Protein AF-A0A3D2FSU0-F1 (afdb_monomer_lite)

Secondary structure (DSSP, 8-state):
--HHHHHHHHHHHSEETTEE---GGG-S-SEEEE-TTTT-HHHHHHHHHHHHHHHHTT--EEEE--S---

Structure (mmCIF, N/CA/C/O backbone):
data_AF-A0A3D2FSU0-F1
#
_entry.id   AF-A0A3D2FSU0-F1
#
loop_
_atom_site.group_PDB
_atom_site.id
_atom_site.type_symbol
_atom_site.label_atom_id
_atom_site.label_alt_id
_atom_site.label_comp_id
_atom_site.label_asym_id
_atom_site.label_entity_id
_atom_site.label_seq_id
_atom_site.pdbx_PDB_ins_code
_atom_site.Cartn_x
_atom_site.Cartn_y
_atom_site.Cartn_z
_atom_site.occupancy
_atom_site.B_iso_or_equiv
_atom_site.auth_seq_id
_atom_site.auth_comp_id
_atom_site.auth_asym_id
_atom_site.auth_atom_id
_atom_site.pdbx_PDB_model_num
ATOM 1 N N . ILE A 1 1 ? 17.723 -8.775 -19.352 1.00 76.50 1 ILE A N 1
ATOM 2 C CA . ILE A 1 1 ? 16.849 -7.634 -18.981 1.00 76.50 1 ILE A CA 1
ATOM 3 C C . ILE A 1 1 ? 17.568 -6.859 -17.892 1.00 76.50 1 ILE A C 1
ATOM 5 O O . ILE A 1 1 ? 17.957 -7.472 -16.909 1.00 76.50 1 ILE A O 1
ATOM 9 N N . GLY A 1 2 ? 17.810 -5.560 -18.069 1.00 89.44 2 GLY A N 1
ATOM 10 C CA . GLY A 1 2 ? 18.336 -4.750 -16.969 1.00 89.44 2 GLY A CA 1
ATOM 11 C C . GLY A 1 2 ? 17.217 -4.483 -15.965 1.00 89.44 2 GLY A C 1
ATOM 12 O O . GLY A 1 2 ? 16.403 -3.598 -16.201 1.00 89.44 2 GLY A O 1
ATOM 13 N N . VAL A 1 3 ? 17.135 -5.278 -14.900 1.00 90.06 3 VAL A N 1
ATOM 14 C CA . VAL A 1 3 ? 16.045 -5.184 -13.911 1.00 90.06 3 VAL A CA 1
ATOM 15 C C . VAL A 1 3 ? 16.085 -3.832 -13.193 1.00 90.06 3 VAL A C 1
ATOM 17 O O . VAL A 1 3 ? 15.067 -3.160 -13.101 1.00 90.06 3 VAL A O 1
ATOM 20 N N . SER A 1 4 ? 17.272 -3.354 -12.811 1.00 91.88 4 SER A N 1
ATOM 21 C CA . SER A 1 4 ? 17.425 -2.061 -12.127 1.00 91.88 4 SER A CA 1
ATOM 22 C C . SER A 1 4 ? 17.036 -0.859 -12.996 1.00 91.88 4 SER A C 1
ATOM 24 O O . SER A 1 4 ? 16.434 0.085 -12.498 1.00 91.88 4 SER A O 1
ATOM 26 N N . ARG A 1 5 ? 17.312 -0.896 -14.311 1.00 95.12 5 ARG A N 1
ATOM 27 C CA . ARG A 1 5 ? 16.893 0.183 -15.233 1.00 95.12 5 ARG A CA 1
ATOM 28 C C . ARG A 1 5 ? 15.386 0.180 -15.512 1.00 95.12 5 ARG A C 1
ATOM 30 O O . ARG A 1 5 ? 14.864 1.183 -15.980 1.00 95.12 5 ARG A O 1
ATOM 37 N N . LEU A 1 6 ? 14.700 -0.939 -15.261 1.00 95.31 6 LEU A N 1
ATOM 38 C CA . LEU A 1 6 ? 13.264 -1.064 -15.509 1.00 95.31 6 LEU A CA 1
ATOM 39 C C . LEU A 1 6 ? 12.471 -0.124 -14.599 1.00 95.31 6 LEU A C 1
ATOM 41 O O . LEU A 1 6 ? 11.548 0.525 -15.068 1.00 95.31 6 LEU A O 1
ATOM 45 N N . VAL A 1 7 ? 12.872 -0.015 -13.330 1.00 95.88 7 VAL A N 1
ATOM 46 C CA . VAL A 1 7 ? 12.227 0.855 -12.336 1.00 95.88 7 VAL A CA 1
ATOM 47 C C . VAL A 1 7 ? 12.220 2.308 -12.820 1.00 95.88 7 VAL A C 1
ATOM 49 O O . VAL A 1 7 ? 11.165 2.932 -12.867 1.00 95.88 7 VAL A O 1
ATOM 52 N N . GLY A 1 8 ? 13.375 2.813 -13.270 1.00 97.12 8 GLY A N 1
ATOM 53 C CA . GLY A 1 8 ? 13.489 4.165 -13.826 1.00 97.12 8 GLY A CA 1
ATOM 54 C C . GLY A 1 8 ? 12.635 4.368 -15.078 1.00 97.12 8 GLY A C 1
ATOM 55 O O . GLY A 1 8 ? 11.914 5.355 -15.164 1.00 97.12 8 GLY A O 1
ATOM 56 N N . GLY A 1 9 ? 12.647 3.406 -16.007 1.00 97.81 9 GLY A N 1
ATOM 57 C CA . GLY A 1 9 ? 11.827 3.484 -17.221 1.00 97.81 9 GLY A CA 1
ATOM 58 C C . GLY A 1 9 ? 10.317 3.431 -16.955 1.00 97.81 9 GLY A C 1
ATOM 59 O O . GLY A 1 9 ? 9.552 4.084 -17.656 1.00 97.81 9 GLY A O 1
ATOM 60 N N . ILE A 1 10 ? 9.874 2.688 -15.934 1.00 97.75 10 ILE A N 1
ATOM 61 C CA . ILE A 1 10 ? 8.464 2.662 -15.518 1.00 97.75 10 ILE A CA 1
ATOM 62 C C . ILE A 1 10 ? 8.047 4.029 -14.980 1.00 97.75 10 ILE A C 1
ATOM 64 O O . ILE A 1 10 ? 7.001 4.527 -15.387 1.00 97.75 10 ILE A O 1
ATOM 68 N N . ILE A 1 11 ? 8.870 4.638 -14.120 1.00 98.12 11 ILE A N 1
ATOM 69 C CA . ILE A 1 11 ? 8.613 5.975 -13.567 1.00 98.12 11 ILE A CA 1
ATOM 70 C C . ILE A 1 11 ? 8.568 7.019 -14.689 1.00 98.12 11 ILE A C 1
ATOM 72 O O . ILE A 1 11 ? 7.617 7.789 -14.775 1.00 98.12 11 ILE A O 1
ATOM 76 N N . GLU A 1 12 ? 9.550 7.013 -15.593 1.00 98.06 12 GLU A N 1
ATOM 77 C CA . GLU A 1 12 ? 9.601 7.936 -16.734 1.00 98.06 12 GLU A CA 1
ATOM 78 C C . GLU A 1 12 ? 8.348 7.829 -17.617 1.00 98.06 12 GLU A C 1
ATOM 80 O O . GLU A 1 12 ? 7.817 8.843 -18.059 1.00 98.06 12 GLU A O 1
ATOM 85 N N . ALA A 1 13 ? 7.826 6.618 -17.823 1.00 98.00 13 ALA A N 1
ATOM 86 C CA . ALA 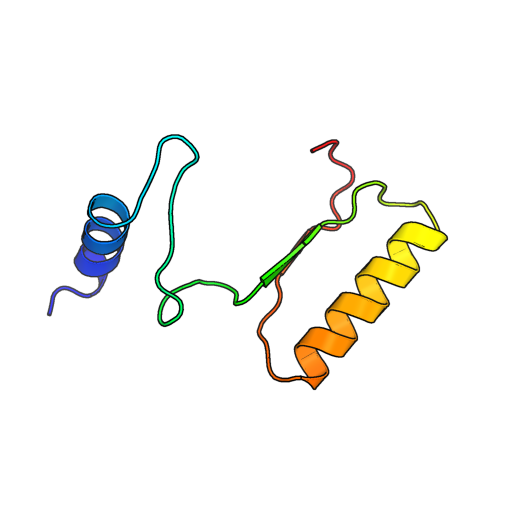A 1 13 ? 6.622 6.395 -18.620 1.00 98.00 13 ALA A CA 1
ATOM 87 C C . ALA A 1 13 ? 5.300 6.593 -17.851 1.00 98.00 13 ALA A C 1
ATOM 89 O O . ALA A 1 13 ? 4.257 6.746 -18.484 1.00 98.00 13 ALA A O 1
ATOM 90 N N . SER A 1 14 ? 5.319 6.548 -16.514 1.00 97.94 14 SER A N 1
ATOM 91 C CA . SER A 1 14 ? 4.121 6.493 -15.660 1.00 97.94 14 SER A CA 1
ATOM 92 C C . SER A 1 14 ? 4.240 7.484 -14.498 1.00 97.94 14 SER A C 1
ATOM 94 O O . SER A 1 14 ? 4.463 7.104 -13.347 1.00 97.94 14 SER A O 1
ATOM 96 N N . HIS A 1 15 ? 4.111 8.773 -14.803 1.00 98.56 15 HIS A N 1
ATOM 97 C CA . HIS A 1 15 ? 4.119 9.857 -13.822 1.00 98.56 15 HIS A CA 1
ATOM 98 C C . HIS A 1 15 ? 3.199 11.002 -14.259 1.00 98.56 15 HIS A C 1
ATOM 100 O O . HIS A 1 15 ? 2.835 11.109 -15.432 1.00 98.56 15 HIS A O 1
ATOM 106 N N . ASP A 1 16 ? 2.845 11.859 -13.310 1.00 98.25 16 ASP A N 1
ATOM 107 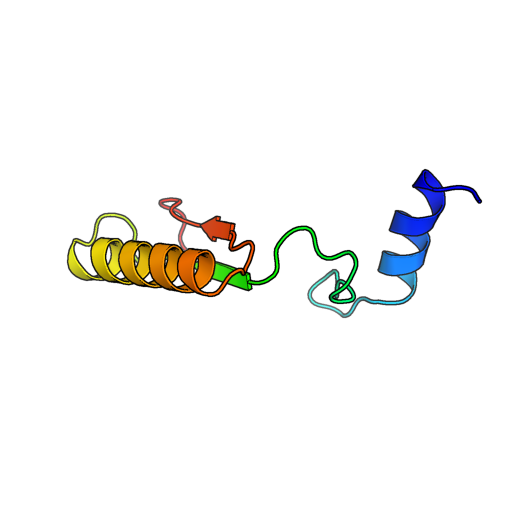C CA . ASP A 1 16 ? 2.187 13.143 -13.540 1.00 98.25 16 ASP A CA 1
ATOM 108 C C . ASP A 1 16 ? 2.845 14.242 -12.683 1.00 98.25 16 ASP A C 1
ATOM 110 O O . ASP A 1 16 ? 3.875 14.021 -12.041 1.00 98.25 16 ASP A O 1
ATOM 114 N N . ASP A 1 17 ? 2.248 15.436 -12.654 1.00 98.44 17 ASP A N 1
ATOM 115 C CA . ASP A 1 17 ? 2.751 16.574 -11.871 1.00 98.44 17 ASP A CA 1
ATOM 116 C C . ASP A 1 17 ? 2.780 16.316 -10.349 1.00 98.44 17 ASP A C 1
ATOM 118 O O . ASP A 1 17 ? 3.385 17.085 -9.600 1.00 98.44 17 ASP A O 1
ATOM 122 N N . ARG A 1 18 ? 2.113 15.260 -9.865 1.00 97.12 18 ARG A N 1
ATOM 123 C CA . ARG A 1 18 ? 2.022 14.884 -8.447 1.00 97.12 18 ARG A CA 1
ATOM 124 C C . ARG A 1 18 ? 2.966 13.742 -8.073 1.00 97.12 18 ARG A C 1
ATOM 126 O O . ARG A 1 18 ? 3.102 13.455 -6.884 1.00 97.12 18 ARG A O 1
ATOM 133 N N . GLY A 1 19 ? 3.641 13.123 -9.041 1.00 98.06 19 GLY A N 1
ATOM 134 C CA . GLY A 1 19 ? 4.676 12.121 -8.807 1.00 98.06 19 GLY A CA 1
ATOM 135 C C . GLY A 1 19 ? 4.480 10.834 -9.605 1.00 98.06 19 GLY A C 1
ATOM 136 O O . GLY A 1 19 ? 4.031 10.840 -10.747 1.00 98.06 19 GLY A O 1
ATOM 137 N N . ILE A 1 20 ? 4.895 9.716 -9.009 1.00 98.44 20 ILE A N 1
ATOM 138 C CA . ILE A 1 20 ? 4.931 8.402 -9.663 1.00 98.44 20 ILE A CA 1
ATOM 139 C C . ILE A 1 20 ? 3.530 7.783 -9.696 1.00 98.44 20 ILE A C 1
ATOM 141 O O . ILE A 1 20 ? 2.854 7.720 -8.670 1.00 98.44 20 ILE A O 1
ATOM 145 N N . ILE A 1 21 ? 3.145 7.217 -10.840 1.00 98.19 21 ILE A N 1
ATOM 146 C CA . ILE A 1 21 ? 1.950 6.384 -10.999 1.00 98.19 21 ILE A CA 1
ATOM 147 C C . ILE A 1 21 ? 2.405 4.944 -11.244 1.00 98.19 21 ILE A C 1
ATOM 149 O O . ILE A 1 21 ? 2.671 4.536 -12.374 1.00 98.19 21 ILE A O 1
ATOM 153 N N . TRP A 1 22 ? 2.516 4.147 -10.181 1.00 98.00 22 TRP A N 1
ATOM 154 C CA . TRP A 1 22 ? 2.926 2.749 -10.317 1.00 98.00 22 TRP A CA 1
ATOM 155 C C . TRP A 1 22 ? 1.869 1.915 -11.058 1.00 98.00 22 TRP A C 1
ATOM 157 O O . TRP A 1 22 ? 0.702 1.904 -10.659 1.00 98.00 22 TRP A O 1
ATOM 167 N N . PRO A 1 23 ? 2.253 1.130 -12.081 1.00 97.25 23 PRO A N 1
ATOM 168 C CA . PRO A 1 23 ? 1.400 0.060 -12.577 1.00 97.25 23 PRO A CA 1
ATOM 169 C C . PRO A 1 23 ? 1.134 -0.961 -11.465 1.00 97.25 23 PRO A C 1
ATOM 171 O O . PRO A 1 23 ? 2.057 -1.348 -10.749 1.00 97.25 23 PRO A O 1
ATOM 174 N N . ARG A 1 24 ? -0.104 -1.464 -11.369 1.00 94.94 24 ARG A N 1
ATOM 175 C CA . ARG A 1 24 ? -0.544 -2.366 -10.285 1.00 94.94 24 ARG A CA 1
ATOM 176 C C . ARG A 1 24 ? 0.409 -3.538 -10.017 1.00 94.94 24 ARG A C 1
ATOM 178 O O . ARG A 1 24 ? 0.630 -3.892 -8.873 1.00 94.94 24 ARG A O 1
ATOM 185 N N . ALA A 1 25 ? 0.984 -4.133 -11.061 1.00 95.31 25 ALA A N 1
ATOM 186 C CA . ALA A 1 25 ? 1.843 -5.313 -10.938 1.00 95.31 25 ALA A CA 1
ATOM 187 C C . ALA A 1 25 ? 3.219 -5.049 -10.292 1.00 95.31 25 ALA A C 1
ATOM 189 O O . ALA A 1 25 ? 3.929 -6.001 -9.984 1.00 95.31 25 ALA A O 1
ATOM 190 N N . VAL A 1 26 ? 3.625 -3.785 -10.158 1.00 95.94 26 VAL A N 1
ATOM 191 C CA . VAL A 1 26 ? 4.946 -3.387 -9.639 1.00 95.94 26 VAL A CA 1
ATOM 192 C C . VAL A 1 26 ? 4.855 -2.314 -8.554 1.00 95.94 26 VAL A C 1
ATOM 194 O O . VAL A 1 26 ? 5.886 -1.806 -8.117 1.00 95.94 26 VAL A O 1
ATOM 197 N N . ALA A 1 27 ? 3.639 -1.939 -8.150 1.00 97.62 27 ALA A N 1
ATOM 198 C CA . ALA A 1 27 ? 3.444 -1.039 -7.029 1.00 97.62 27 ALA A CA 1
ATOM 199 C C . ALA A 1 27 ? 4.011 -1.690 -5.756 1.00 97.62 27 ALA A C 1
ATOM 201 O O . ALA A 1 27 ? 3.855 -2.898 -5.577 1.00 97.62 27 ALA A O 1
ATOM 202 N N . PRO A 1 28 ? 4.680 -0.922 -4.881 1.00 96.94 28 PRO A N 1
ATOM 203 C CA . PRO A 1 28 ? 5.251 -1.471 -3.653 1.00 96.94 28 PRO A CA 1
ATOM 204 C C . PRO A 1 28 ? 4.180 -1.917 -2.652 1.00 96.94 28 PRO A C 1
ATOM 206 O O . PRO A 1 28 ? 4.457 -2.784 -1.838 1.00 96.94 28 PRO A O 1
ATOM 209 N N . PHE A 1 29 ? 2.988 -1.322 -2.730 1.00 98.00 29 PHE A N 1
ATOM 210 C CA . PHE A 1 29 ? 1.806 -1.637 -1.933 1.00 98.00 29 PHE A CA 1
ATOM 211 C C . PHE A 1 29 ? 0.568 -1.486 -2.822 1.00 98.00 29 PHE A C 1
ATOM 213 O O . PHE A 1 29 ? 0.559 -0.655 -3.738 1.00 98.00 29 PHE A O 1
ATOM 220 N N . ASP A 1 30 ? -0.486 -2.251 -2.547 1.00 96.38 30 ASP A N 1
ATOM 221 C CA . ASP A 1 30 ? -1.735 -2.203 -3.320 1.00 96.38 30 ASP A CA 1
ATOM 222 C C . ASP A 1 30 ? -2.575 -0.957 -3.009 1.00 96.38 30 ASP A C 1
ATOM 224 O O . ASP A 1 30 ? -3.316 -0.459 -3.861 1.00 96.38 30 ASP A O 1
ATOM 228 N N . VAL A 1 31 ? -2.506 -0.488 -1.763 1.00 96.88 31 VAL A N 1
ATOM 229 C CA . VAL A 1 31 ? -3.321 0.601 -1.216 1.00 96.88 31 VAL A CA 1
ATOM 230 C C . VAL A 1 31 ? -2.612 1.225 -0.015 1.00 96.88 31 VAL A C 1
AT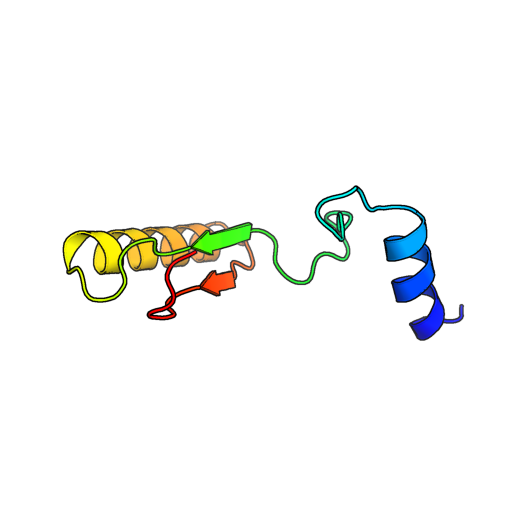OM 232 O O . VAL A 1 31 ? -1.886 0.540 0.698 1.00 96.88 31 VAL A O 1
ATOM 235 N N . ALA A 1 32 ? -2.830 2.518 0.221 1.00 97.12 32 ALA A N 1
ATOM 236 C CA . ALA A 1 32 ? -2.367 3.203 1.423 1.00 97.12 32 ALA A CA 1
ATOM 237 C C . ALA A 1 32 ? -3.563 3.605 2.295 1.00 97.12 32 ALA A C 1
ATOM 239 O O . ALA A 1 32 ? -4.504 4.239 1.813 1.00 97.12 32 ALA A O 1
ATOM 240 N N . VAL A 1 33 ? -3.517 3.244 3.574 1.00 97.69 33 VAL A N 1
ATOM 241 C CA . VAL A 1 33 ? -4.397 3.757 4.626 1.00 97.69 33 VAL A CA 1
ATOM 242 C C . VAL A 1 33 ? -3.658 4.910 5.292 1.00 97.69 33 VAL A C 1
ATOM 244 O O . VAL A 1 33 ? -2.560 4.709 5.795 1.00 97.69 33 VAL A O 1
ATOM 247 N N . VAL A 1 34 ? -4.237 6.109 5.281 1.00 96.62 34 VAL A N 1
ATOM 248 C CA . VAL A 1 34 ? -3.628 7.304 5.886 1.00 96.62 34 VAL A CA 1
ATOM 249 C C . VAL A 1 34 ? -4.510 7.774 7.031 1.00 96.62 34 VAL A C 1
ATOM 251 O O . VAL A 1 34 ? -5.666 8.146 6.807 1.00 96.62 34 VAL A O 1
ATOM 254 N N . ASN A 1 35 ? -3.977 7.754 8.253 1.00 95.31 35 ASN A N 1
ATOM 255 C CA . ASN A 1 35 ? -4.679 8.277 9.417 1.00 95.31 35 ASN A CA 1
ATOM 256 C C . ASN A 1 35 ? -4.519 9.803 9.480 1.00 95.31 35 ASN A C 1
ATOM 258 O O . ASN A 1 35 ? -3.439 10.326 9.723 1.00 95.31 35 ASN A O 1
ATOM 262 N N . LEU A 1 36 ? -5.616 10.531 9.260 1.00 92.94 36 LEU A N 1
ATOM 263 C CA . LEU A 1 36 ? -5.606 11.999 9.206 1.00 92.94 36 LEU A CA 1
ATOM 264 C C . LEU A 1 36 ? -5.521 12.671 10.587 1.00 92.94 36 LEU A C 1
ATOM 266 O O . LEU A 1 36 ? -5.413 13.898 10.661 1.00 92.94 36 LEU A O 1
ATOM 270 N N . LYS A 1 37 ? -5.638 11.898 11.672 1.00 93.81 37 LYS A N 1
ATOM 271 C CA . LYS A 1 37 ? -5.586 12.394 13.047 1.00 93.81 37 LYS A CA 1
ATOM 272 C C . LYS A 1 37 ? -5.049 11.304 13.981 1.00 93.81 37 LYS A C 1
ATOM 274 O O . LYS A 1 37 ? -5.785 10.786 14.818 1.00 93.81 37 LYS A O 1
ATOM 279 N N . ALA A 1 38 ? -3.771 10.973 13.819 1.00 92.38 38 ALA A N 1
ATOM 280 C CA . ALA A 1 38 ? -3.082 10.017 14.679 1.00 92.38 38 ALA A CA 1
ATOM 281 C C . ALA A 1 38 ? -3.215 10.399 16.166 1.00 92.38 38 ALA A C 1
ATOM 283 O O . ALA A 1 38 ? -3.108 11.572 16.536 1.00 92.38 38 ALA A O 1
ATOM 284 N N . GLY A 1 39 ? -3.492 9.412 17.017 1.00 91.69 39 GLY A N 1
ATOM 285 C CA . GLY A 1 39 ? -3.713 9.604 18.452 1.00 91.69 39 GLY A CA 1
ATOM 286 C C . GLY A 1 39 ? -5.151 9.980 18.827 1.00 91.69 39 GLY A C 1
ATOM 287 O O . GLY A 1 39 ? -5.462 10.101 20.016 1.00 91.69 39 GLY A O 1
ATOM 288 N N . ASP A 1 40 ? -6.043 10.181 17.851 1.00 95.75 40 ASP A N 1
ATOM 289 C CA . ASP A 1 40 ? -7.485 10.193 18.089 1.00 95.75 40 ASP A CA 1
ATOM 290 C C . ASP A 1 40 ? -8.022 8.762 18.058 1.00 95.75 40 ASP A C 1
ATOM 292 O O . ASP A 1 40 ? -8.013 8.110 17.020 1.00 95.75 40 ASP A O 1
ATOM 296 N N . GLU A 1 41 ? -8.558 8.296 19.186 1.00 96.38 41 GLU A N 1
ATOM 297 C CA . GLU A 1 41 ? -9.006 6.910 19.381 1.00 96.38 41 GLU A 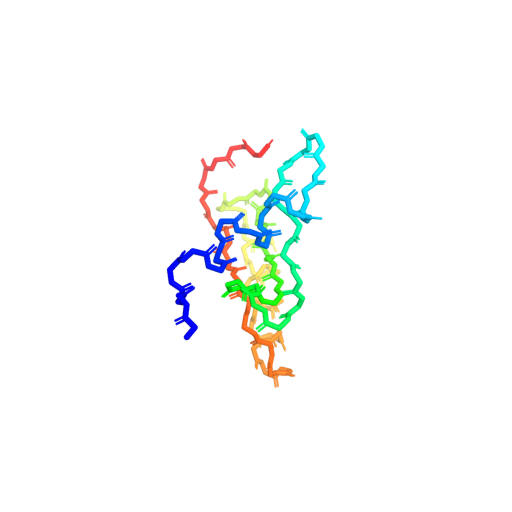CA 1
ATOM 298 C C . GLU A 1 41 ? -9.984 6.415 18.299 1.00 96.38 41 GLU A C 1
ATOM 300 O O . GLU A 1 41 ? -9.956 5.246 17.902 1.00 96.38 41 GLU A O 1
ATOM 305 N N . THR A 1 42 ? -10.847 7.295 17.781 1.00 96.94 42 THR A N 1
ATOM 306 C CA . THR A 1 42 ? -11.796 6.914 16.724 1.00 96.94 42 THR A CA 1
ATOM 307 C C . THR A 1 42 ? -11.095 6.779 15.376 1.00 96.94 42 THR A C 1
ATOM 309 O O . THR A 1 42 ? -11.385 5.849 14.623 1.00 96.94 42 THR A O 1
ATOM 312 N N . CYS A 1 43 ? -10.180 7.692 15.053 1.00 95.94 43 CYS A N 1
ATOM 313 C CA . CYS A 1 43 ? -9.396 7.608 13.825 1.00 95.94 43 CYS A CA 1
ATOM 314 C C . CYS A 1 43 ? -8.430 6.418 13.842 1.00 95.94 43 CYS A C 1
ATOM 316 O O . CYS A 1 43 ? -8.390 5.677 12.860 1.00 95.94 43 CYS A O 1
ATOM 318 N N . ASP A 1 44 ? -7.738 6.195 14.959 1.00 96.38 44 ASP A N 1
ATOM 319 C CA . ASP A 1 44 ? -6.785 5.098 15.138 1.00 96.38 44 ASP A CA 1
ATOM 320 C C . ASP A 1 44 ? -7.483 3.743 14.963 1.00 96.38 44 ASP A C 1
ATOM 322 O O . ASP A 1 44 ? -7.107 2.951 14.098 1.00 96.38 44 ASP A O 1
ATOM 326 N N . SER A 1 45 ? -8.581 3.516 15.692 1.00 97.88 45 SER A N 1
ATOM 327 C CA . SER A 1 45 ? -9.341 2.262 15.596 1.00 97.88 45 SER A CA 1
ATOM 328 C C . SER A 1 45 ? -9.933 2.019 14.203 1.00 97.88 45 SER A C 1
ATOM 330 O O . SER A 1 45 ? -9.943 0.885 13.723 1.00 97.88 45 SER A O 1
ATOM 332 N N . CYS A 1 46 ? -10.404 3.068 13.522 1.00 98.00 46 CYS A N 1
ATOM 333 C CA . CYS A 1 46 ? -10.931 2.962 12.161 1.00 98.00 46 CYS A CA 1
ATOM 334 C C . CYS A 1 46 ? -9.835 2.602 11.146 1.00 98.00 46 CYS A C 1
ATOM 336 O O . CYS A 1 46 ? -10.040 1.743 10.285 1.00 98.00 46 CYS A O 1
ATOM 338 N N . ALA A 1 47 ? -8.668 3.244 11.247 1.00 97.75 47 ALA A N 1
ATOM 339 C CA . ALA A 1 47 ? -7.542 2.990 10.359 1.00 97.75 47 ALA A CA 1
ATOM 340 C C . ALA A 1 47 ? -6.972 1.575 10.555 1.00 97.75 47 ALA A C 1
ATOM 342 O O . ALA A 1 47 ? -6.745 0.870 9.568 1.00 97.75 47 ALA A O 1
ATOM 343 N N . GLU A 1 48 ? -6.831 1.122 11.804 1.00 97.94 48 GLU A N 1
ATOM 344 C CA . GLU A 1 48 ? -6.398 -0.241 12.140 1.00 97.94 48 GLU A CA 1
ATOM 345 C C . GLU A 1 48 ? -7.380 -1.312 11.636 1.00 97.94 48 GLU A C 1
ATOM 347 O O . GLU A 1 48 ? -6.968 -2.302 11.023 1.00 97.94 48 GLU A O 1
ATOM 352 N N . ASP A 1 49 ? -8.688 -1.109 11.831 1.00 98.50 49 ASP A N 1
ATOM 353 C CA . ASP A 1 49 ? -9.725 -2.023 11.338 1.00 98.50 49 ASP A CA 1
ATOM 354 C C . ASP A 1 49 ? -9.727 -2.104 9.802 1.00 98.50 49 ASP A C 1
ATOM 356 O O . ASP A 1 49 ? -9.812 -3.195 9.226 1.00 98.50 49 ASP A O 1
ATOM 360 N N . LEU A 1 50 ? -9.573 -0.967 9.114 1.00 98.19 50 LEU A N 1
ATOM 361 C CA . LEU A 1 50 ? -9.477 -0.936 7.655 1.00 98.19 50 LEU A CA 1
ATOM 362 C C . LEU A 1 50 ? -8.222 -1.660 7.152 1.00 98.19 50 LEU A C 1
ATOM 364 O O . LEU A 1 50 ? -8.316 -2.461 6.219 1.00 98.19 50 LEU A O 1
ATOM 368 N N . TYR A 1 51 ? -7.069 -1.418 7.778 1.00 98.44 51 TYR A N 1
ATOM 369 C CA . TYR A 1 51 ? -5.816 -2.100 7.462 1.00 98.44 51 TYR A CA 1
ATOM 370 C C . TYR A 1 51 ? -5.957 -3.625 7.582 1.00 98.44 51 TYR A C 1
ATOM 372 O O . TYR A 1 51 ? -5.667 -4.354 6.629 1.00 98.44 51 TYR A O 1
ATOM 380 N N . ALA A 1 52 ? -6.504 -4.109 8.702 1.00 98.44 52 ALA A N 1
ATOM 381 C CA . ALA A 1 52 ? -6.722 -5.534 8.939 1.00 98.44 52 ALA A CA 1
ATOM 382 C C . ALA A 1 52 ? -7.692 -6.159 7.920 1.00 98.44 52 ALA A C 1
ATOM 384 O O . ALA A 1 52 ? -7.455 -7.260 7.417 1.00 98.44 52 ALA A O 1
ATOM 385 N N . LYS A 1 53 ? -8.773 -5.453 7.565 1.00 98.62 53 LYS A N 1
ATOM 386 C CA . LYS A 1 53 ? -9.737 -5.911 6.550 1.00 98.62 53 LYS A CA 1
ATOM 387 C C . LYS A 1 53 ? -9.120 -6.008 5.157 1.00 98.62 53 LYS A C 1
ATOM 389 O O . LYS A 1 53 ? -9.420 -6.957 4.434 1.00 98.62 53 LYS A O 1
ATOM 394 N N . LEU A 1 54 ? -8.261 -5.062 4.781 1.00 98.38 54 LEU A N 1
ATOM 395 C CA . LEU A 1 54 ? -7.554 -5.082 3.497 1.00 98.38 54 LEU A CA 1
ATOM 396 C C . LEU A 1 54 ? -6.568 -6.255 3.419 1.00 98.38 54 LEU A C 1
ATOM 398 O O . LEU A 1 54 ? -6.562 -6.972 2.418 1.00 98.38 54 LEU A O 1
ATOM 402 N N . GLN A 1 55 ? -5.818 -6.517 4.493 1.00 98.19 55 GLN A N 1
ATOM 403 C CA . GLN A 1 55 ? -4.959 -7.702 4.585 1.00 98.19 55 GLN A CA 1
ATOM 404 C C . GLN A 1 55 ? -5.764 -9.003 4.505 1.00 98.19 55 GLN A C 1
ATOM 406 O O . GLN A 1 55 ? -5.409 -9.911 3.755 1.00 98.19 55 GLN A O 1
ATOM 411 N N . ALA A 1 56 ? -6.888 -9.093 5.224 1.00 98.44 56 ALA A N 1
ATOM 412 C CA . ALA A 1 56 ? -7.771 -10.259 5.177 1.00 98.44 56 ALA A CA 1
ATOM 413 C C . ALA A 1 56 ? -8.384 -10.487 3.782 1.00 98.44 56 ALA A C 1
ATOM 415 O O . ALA A 1 56 ? -8.678 -11.625 3.414 1.00 98.44 56 ALA A O 1
ATOM 416 N N . ALA A 1 57 ? -8.548 -9.422 2.992 1.00 98.12 57 ALA A N 1
ATOM 417 C CA . ALA A 1 57 ? -8.969 -9.489 1.595 1.00 98.12 57 ALA A CA 1
ATOM 418 C C . ALA A 1 57 ? -7.829 -9.857 0.619 1.00 98.12 57 ALA A C 1
ATOM 420 O O . ALA A 1 57 ? -8.078 -9.991 -0.580 1.00 98.12 57 ALA A O 1
ATOM 421 N N . GLY A 1 58 ? -6.600 -10.042 1.112 1.00 97.44 58 GLY A N 1
ATOM 422 C CA . GLY A 1 58 ? -5.434 -10.449 0.326 1.00 97.44 58 GLY A CA 1
ATOM 423 C C . GLY A 1 58 ? -4.678 -9.303 -0.347 1.00 97.44 58 GLY A C 1
ATOM 424 O O . GLY A 1 58 ? -3.882 -9.572 -1.244 1.00 97.44 58 GLY A O 1
ATOM 425 N N . ALA A 1 59 ? -4.932 -8.052 0.044 1.00 97.12 59 ALA A N 1
ATOM 426 C CA . ALA A 1 59 ? -4.124 -6.913 -0.387 1.00 97.12 59 ALA A CA 1
ATOM 427 C C . ALA A 1 59 ? -2.84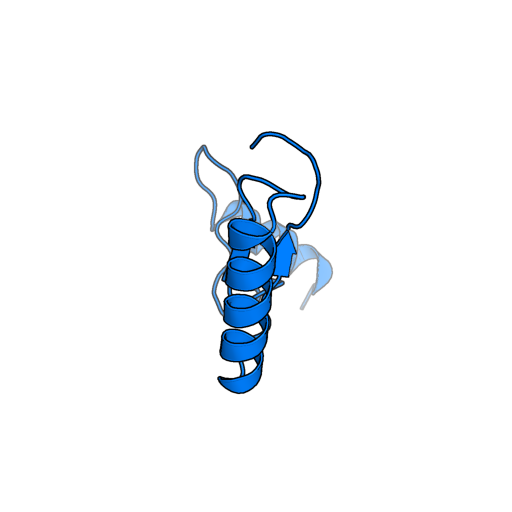9 -6.782 0.465 1.00 97.12 59 ALA A C 1
ATOM 429 O O . ALA A 1 59 ? -2.807 -7.262 1.600 1.00 97.12 59 ALA A O 1
ATOM 430 N N . ASP A 1 60 ? -1.857 -6.0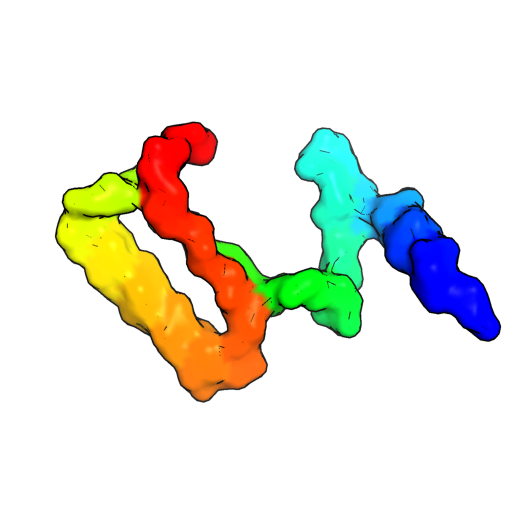62 -0.058 1.00 97.25 60 ASP A N 1
ATOM 431 C CA . ASP A 1 60 ? -0.676 -5.599 0.682 1.00 97.25 60 ASP A CA 1
ATOM 432 C C . ASP A 1 60 ? -0.778 -4.086 0.980 1.00 97.25 60 ASP A C 1
ATOM 434 O O . ASP A 1 60 ? -0.301 -3.262 0.190 1.00 97.25 60 ASP A O 1
ATOM 438 N N . PRO A 1 61 ? -1.509 -3.677 2.040 1.00 97.94 61 PRO A N 1
ATOM 439 C CA . PRO A 1 61 ? -1.688 -2.271 2.379 1.00 97.94 61 PRO A CA 1
ATOM 440 C C . PRO A 1 61 ? -0.462 -1.669 3.085 1.00 97.94 61 PRO A C 1
ATOM 442 O O . PRO A 1 61 ? 0.122 -2.274 3.981 1.00 97.94 61 PRO A O 1
ATOM 445 N N . LEU A 1 62 ? -0.153 -0.412 2.764 1.00 98.12 62 LEU A N 1
ATOM 446 C CA . LEU A 1 62 ? 0.668 0.475 3.590 1.00 98.12 62 LEU A CA 1
ATOM 447 C C . LEU A 1 62 ? -0.227 1.175 4.616 1.00 98.12 62 LEU A C 1
ATOM 449 O O . LEU A 1 62 ? -1.277 1.698 4.244 1.00 98.12 62 LEU A O 1
ATOM 453 N N . TYR A 1 63 ? 0.198 1.240 5.874 1.00 97.50 63 TYR A N 1
ATOM 454 C CA . TYR A 1 63 ? -0.432 2.092 6.881 1.00 97.50 63 TYR A CA 1
ATOM 455 C C . TYR A 1 63 ? 0.489 3.272 7.203 1.00 97.50 63 TYR A C 1
ATOM 457 O O . TYR A 1 63 ? 1.632 3.065 7.602 1.00 97.50 63 TYR A O 1
ATOM 465 N N . ASP A 1 64 ? 0.005 4.493 6.976 1.00 96.62 64 ASP A N 1
ATOM 466 C CA . ASP A 1 64 ? 0.648 5.738 7.391 1.00 96.62 64 ASP A CA 1
ATOM 467 C C . ASP A 1 64 ? -0.021 6.247 8.678 1.00 96.62 64 ASP A C 1
ATOM 469 O O . ASP A 1 64 ? -1.115 6.821 8.643 1.00 96.62 64 ASP A O 1
ATOM 473 N N . ASP A 1 65 ? 0.626 5.961 9.809 1.00 92.62 65 ASP A N 1
ATOM 474 C CA . ASP A 1 65 ? 0.197 6.249 11.184 1.00 92.62 65 ASP A CA 1
ATOM 475 C C . ASP A 1 65 ? 1.014 7.375 11.842 1.00 92.62 65 ASP A C 1
ATOM 477 O O . ASP A 1 65 ? 0.958 7.582 13.056 1.00 92.62 65 ASP A O 1
ATOM 481 N N . ARG A 1 66 ? 1.799 8.109 11.047 1.00 93.31 66 ARG A N 1
ATOM 482 C CA . ARG A 1 66 ? 2.662 9.182 11.544 1.00 93.31 66 ARG A CA 1
ATOM 483 C C . ARG A 1 66 ? 1.836 10.343 12.095 1.00 93.31 66 ARG A C 1
ATOM 485 O O . ARG A 1 66 ? 0.837 10.743 11.504 1.00 93.31 66 ARG A O 1
ATOM 492 N N . ASP A 1 67 ? 2.332 10.963 13.165 1.00 86.31 67 ASP A N 1
ATOM 493 C CA . ASP A 1 67 ? 1.814 12.229 13.715 1.00 86.31 67 ASP A CA 1
ATOM 494 C C . ASP A 1 67 ? 2.298 13.445 12.893 1.00 86.31 67 ASP A C 1
ATOM 496 O O . ASP A 1 67 ? 2.811 14.436 13.412 1.00 86.31 67 ASP A O 1
ATOM 500 N N . ASP A 1 68 ? 2.189 13.333 11.568 1.00 81.00 68 ASP A N 1
ATOM 501 C CA . ASP A 1 68 ? 2.445 14.409 10.617 1.00 81.00 68 ASP A CA 1
ATOM 502 C C . ASP A 1 68 ? 1.094 14.928 10.109 1.00 81.00 68 ASP A C 1
ATOM 504 O O . ASP A 1 68 ? 0.169 14.159 9.853 1.00 81.00 68 ASP A O 1
ATOM 508 N N . ARG A 1 69 ? 0.960 16.246 9.923 1.00 68.12 69 ARG A N 1
ATOM 509 C CA . ARG A 1 69 ? -0.209 16.795 9.217 1.00 68.12 69 ARG A CA 1
ATOM 510 C C . ARG A 1 69 ? 0.011 16.598 7.710 1.00 68.12 69 ARG A C 1
ATOM 512 O O . ARG A 1 69 ? 0.974 17.185 7.208 1.00 68.12 69 ARG A O 1
ATOM 519 N N . PRO A 1 70 ? -0.823 15.812 7.007 1.00 59.03 70 PRO A N 1
ATOM 520 C CA . PRO A 1 70 ? -0.745 15.699 5.553 1.00 59.03 70 PRO A CA 1
ATOM 521 C C . PRO A 1 70 ? -1.143 16.999 4.839 1.00 59.03 70 PRO A C 1
ATOM 523 O O . PRO A 1 70 ? -1.877 17.828 5.435 1.00 59.03 70 PRO A O 1
#

Sequence (70 aa):
IGVSRLVGGIIEASHDDRGIIWPRAVAPFDVAVVNLKAGDETCDSCAEDLYAKLQAAGADPLYDDRDDRP

Foldseek 3Di:
DPPVVVVVVQQVVAADPVGGDDDCVPDPFNEEQEQQAAPPPVSVVVSVVVCVVCVVVVTGYHYHRDPDHD

Radius of gyration: 15.41 Å; chains: 1; bounding box: 30×27×38 Å

pLDDT: mean 95.02, std 6.65, range [59.03, 98.62]